Protein AF-A0A8E6L4Z7-F1 (afdb_monomer_lite)

Sequence (148 aa):
MEIIAKGDAEPAPTKMGSRCRQPFGDKAQSLKRELVASGLLAQDESIACFKFLDCFGCEFQALVAEVDDIWCMLSFRESLTESLQRPAINHHLPVTRINDVMGKIQIMLAEVERDYPDVYAKAIGKLNVQAHPLWDDENSVADLYDIW

Secondary structure (DSSP, 8-state):
-EEEPTTS-PPEEPTTS-EES-TTSHHHHHHHHHHHHTTSS-TT-------HHHHTT-TTEEEESSHHHHHHHHHHHHHHHHHHH-HHHHTTS-HHHHHHHHHHHHHHHHHHHHH-HHHHHHHHHHHTT---TTS-STTTTTTTTTT-

Foldseek 3Di:
DEEDEPDDDFAPADLLLWGFNCQQDPQQVVVQVVCVVVVNDPPPDGGGRPLPLVLLVDPRIYQYLALLSLLSLVLVLVLLVVQCVDPVNVVQDPVVSSVVSNVSSVVVLVVSCVPPVVSSVSSVVVVVVAHRPCNRDNCSVVVSRVVD

Radius of gyration: 16.06 Å; chains: 1; bounding box: 41×43×40 Å

pLDDT: mean 79.14, std 12.62, range [37.69, 97.12]

Structure (mmCIF, N/CA/C/O backbone):
data_AF-A0A8E6L4Z7-F1
#
_entry.id   AF-A0A8E6L4Z7-F1
#
loop_
_atom_site.group_PDB
_atom_site.id
_atom_site.type_symbol
_atom_site.label_atom_id
_atom_site.label_alt_id
_atom_site.label_comp_id
_atom_site.label_asym_id
_atom_site.label_entity_id
_atom_site.label_seq_id
_atom_site.pdbx_PDB_ins_code
_atom_site.Cartn_x
_atom_site.Cartn_y
_atom_site.Cartn_z
_atom_site.occupancy
_atom_site.B_iso_or_equiv
_atom_site.auth_seq_id
_atom_site.auth_comp_id
_atom_site.auth_asym_id
_atom_site.auth_atom_id
_atom_site.pdbx_PDB_model_num
ATOM 1 N N . MET A 1 1 ? 6.988 -7.103 8.050 1.00 63.66 1 MET A N 1
ATOM 2 C CA . MET A 1 1 ? 6.380 -7.525 6.775 1.00 63.66 1 MET A CA 1
ATOM 3 C C . MET A 1 1 ? 7.341 -8.483 6.111 1.00 63.66 1 MET A C 1
ATOM 5 O O . MET A 1 1 ? 8.536 -8.244 6.205 1.00 63.66 1 MET A O 1
ATOM 9 N N . GLU A 1 2 ? 6.836 -9.555 5.520 1.00 71.50 2 GLU A N 1
ATOM 10 C CA . GLU A 1 2 ? 7.642 -10.623 4.920 1.00 71.50 2 GLU A CA 1
ATOM 11 C C . GLU A 1 2 ? 7.349 -10.713 3.418 1.00 71.50 2 GLU A C 1
ATOM 13 O O . GLU A 1 2 ? 6.205 -10.484 3.006 1.00 71.50 2 GLU A O 1
ATOM 18 N N . ILE A 1 3 ? 8.370 -11.018 2.612 1.00 69.81 3 ILE A N 1
ATOM 19 C CA . ILE A 1 3 ? 8.215 -11.278 1.178 1.00 69.81 3 ILE A CA 1
ATOM 20 C C . ILE A 1 3 ? 7.987 -12.776 0.997 1.00 69.81 3 ILE A C 1
ATOM 22 O O . ILE A 1 3 ? 8.842 -13.576 1.368 1.00 69.81 3 ILE A O 1
ATOM 26 N N . ILE A 1 4 ? 6.834 -13.153 0.445 1.00 75.31 4 ILE A N 1
ATOM 27 C CA . ILE A 1 4 ? 6.459 -14.563 0.267 1.00 75.31 4 ILE A CA 1
ATOM 28 C C . ILE A 1 4 ? 6.755 -14.991 -1.173 1.00 75.31 4 ILE A C 1
ATOM 30 O O . ILE A 1 4 ? 6.349 -14.321 -2.129 1.00 75.31 4 ILE A O 1
ATOM 34 N N . ALA A 1 5 ? 7.465 -16.113 -1.315 1.00 69.25 5 ALA A N 1
ATOM 35 C CA . ALA A 1 5 ? 7.757 -16.739 -2.598 1.00 69.25 5 ALA A CA 1
ATOM 36 C C . ALA A 1 5 ? 6.549 -17.540 -3.116 1.00 69.25 5 ALA A C 1
ATOM 38 O O . ALA A 1 5 ? 5.684 -17.986 -2.363 1.00 69.25 5 ALA A O 1
ATOM 39 N N . LYS A 1 6 ? 6.491 -17.756 -4.431 1.00 52.34 6 LYS A N 1
ATOM 40 C CA . LYS A 1 6 ? 5.391 -18.482 -5.075 1.00 52.34 6 LYS A CA 1
ATOM 41 C C . LYS A 1 6 ? 5.368 -19.958 -4.637 1.00 52.34 6 LYS A C 1
ATOM 43 O O . LYS A 1 6 ? 6.264 -20.708 -5.015 1.00 52.34 6 LYS A O 1
ATOM 48 N N . GLY A 1 7 ? 4.339 -20.378 -3.888 1.00 52.03 7 GLY A N 1
ATOM 49 C CA . GLY A 1 7 ? 4.125 -21.784 -3.494 1.00 52.03 7 GLY A CA 1
ATOM 50 C C . GLY A 1 7 ? 3.636 -22.028 -2.059 1.00 52.03 7 GLY A C 1
ATOM 51 O O . GLY A 1 7 ? 3.177 -23.134 -1.774 1.00 52.03 7 GLY A O 1
ATOM 52 N N . ASP A 1 8 ? 3.690 -21.024 -1.180 1.00 58.12 8 ASP A N 1
ATOM 53 C CA . ASP A 1 8 ? 3.151 -21.108 0.185 1.00 58.12 8 ASP A CA 1
ATOM 54 C C . ASP A 1 8 ? 1.626 -20.884 0.228 1.00 58.12 8 ASP A C 1
ATOM 56 O O . ASP A 1 8 ? 1.027 -20.407 -0.738 1.00 58.12 8 ASP A O 1
ATOM 60 N N . ALA A 1 9 ? 0.976 -21.220 1.353 1.00 60.84 9 ALA A N 1
ATOM 61 C CA . ALA A 1 9 ? -0.447 -20.932 1.554 1.00 60.84 9 ALA A CA 1
ATOM 62 C C . ALA A 1 9 ? -0.706 -19.422 1.403 1.00 60.84 9 ALA A C 1
ATOM 64 O O . ALA A 1 9 ? -0.229 -18.615 2.204 1.00 60.84 9 ALA A O 1
ATOM 65 N N . GLU A 1 10 ? -1.439 -19.049 0.354 1.00 65.69 10 GLU A N 1
ATOM 66 C CA . GLU A 1 10 ? -1.530 -17.661 -0.085 1.00 65.69 10 GLU A CA 1
ATOM 67 C C . GLU A 1 10 ? -2.334 -16.816 0.922 1.00 65.69 10 GLU A C 1
ATOM 69 O O . GLU A 1 10 ? -3.491 -17.140 1.217 1.00 65.69 10 GLU A O 1
ATOM 74 N N . PRO A 1 11 ? -1.755 -15.738 1.489 1.00 73.75 11 PRO A N 1
ATOM 75 C CA . PRO A 1 11 ? -2.476 -14.902 2.432 1.00 73.75 11 PRO A CA 1
ATOM 76 C C . PRO A 1 11 ? -3.605 -14.129 1.742 1.00 73.75 11 PRO A C 1
ATOM 78 O O . PRO A 1 11 ? -3.538 -13.796 0.554 1.00 73.75 11 PRO A O 1
ATOM 81 N N . ALA A 1 12 ? -4.648 -13.809 2.510 1.00 77.56 12 ALA A N 1
ATOM 82 C CA . ALA A 1 12 ? -5.850 -13.183 1.974 1.00 77.56 12 ALA A CA 1
ATOM 83 C C . ALA A 1 12 ? -5.530 -11.805 1.360 1.00 77.56 12 ALA A C 1
ATOM 85 O O . ALA A 1 12 ? -4.810 -11.019 1.992 1.00 77.56 12 ALA A O 1
ATOM 86 N N . PRO A 1 13 ? -6.063 -11.483 0.165 1.00 72.62 13 PRO A N 1
ATOM 87 C CA . PRO A 1 13 ? -5.876 -10.174 -0.439 1.00 72.62 13 PRO A CA 1
ATOM 88 C C . PRO A 1 13 ? -6.551 -9.098 0.408 1.00 72.62 13 PRO A C 1
ATOM 90 O O . PRO A 1 13 ? -7.661 -9.268 0.915 1.00 72.62 13 PRO A O 1
ATOM 93 N N . THR A 1 14 ? -5.866 -7.974 0.564 1.00 71.69 14 THR A N 1
ATOM 94 C CA . THR A 1 14 ? -6.430 -6.770 1.170 1.00 71.69 14 THR A CA 1
ATOM 95 C C . THR A 1 14 ? -6.941 -5.842 0.074 1.00 71.69 14 THR A C 1
ATOM 97 O O . THR A 1 14 ? -6.509 -5.925 -1.076 1.00 71.69 14 THR A O 1
ATOM 100 N N . LYS A 1 15 ? -7.807 -4.887 0.433 1.00 65.56 15 LYS A N 1
ATOM 101 C CA . LYS A 1 15 ? -8.246 -3.830 -0.496 1.00 65.56 15 LYS A CA 1
ATOM 102 C C . LYS A 1 15 ? -7.090 -2.973 -1.034 1.00 65.56 15 LYS A C 1
ATOM 104 O O . LYS A 1 15 ? -7.289 -2.221 -1.974 1.00 65.56 15 LYS A O 1
ATOM 109 N N . MET A 1 16 ? -5.897 -3.105 -0.453 1.00 64.00 16 MET A N 1
ATOM 110 C CA . MET A 1 16 ? -4.705 -2.323 -0.775 1.00 64.00 16 MET A CA 1
ATOM 111 C C . MET A 1 16 ? -3.741 -3.048 -1.716 1.00 64.00 16 MET A C 1
ATOM 113 O O . MET A 1 16 ? -2.636 -2.566 -1.946 1.00 64.00 16 MET A O 1
ATOM 117 N N . GLY A 1 17 ? -4.116 -4.242 -2.187 1.00 67.69 17 GLY A N 1
ATOM 118 C CA . GLY A 1 17 ? -3.272 -5.084 -3.035 1.00 67.69 17 GLY A CA 1
ATOM 119 C C . GLY A 1 17 ? -2.042 -5.667 -2.333 1.00 67.69 17 GLY A C 1
ATOM 120 O O . GLY A 1 17 ? -1.184 -6.236 -2.989 1.00 67.69 17 GLY A O 1
ATOM 121 N N . SER A 1 18 ? -1.950 -5.553 -1.003 1.00 75.81 18 SER A N 1
ATOM 122 C CA . SER A 1 18 ? -1.055 -6.378 -0.181 1.00 75.81 18 SER A CA 1
ATOM 123 C C . SER A 1 18 ? -1.813 -7.572 0.395 1.00 75.81 18 SER A C 1
ATOM 125 O O . SER A 1 18 ? -3.047 -7.620 0.329 1.00 75.81 18 SER A O 1
ATOM 127 N N . ARG A 1 19 ? -1.109 -8.538 0.991 1.00 80.69 19 ARG A N 1
ATOM 128 C CA . ARG A 1 19 ? -1.72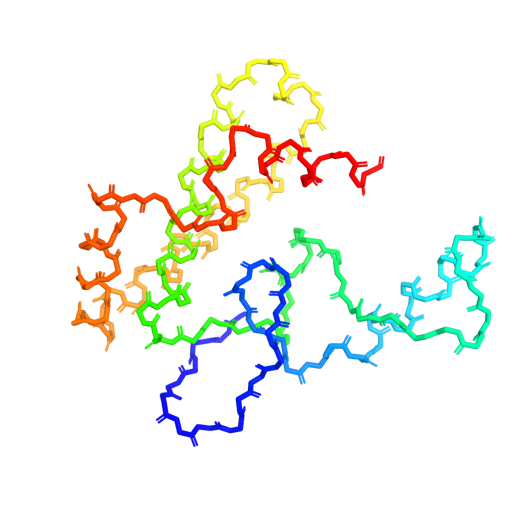6 -9.743 1.559 1.00 80.69 19 ARG A CA 1
ATOM 129 C C . ARG A 1 19 ? -1.645 -9.755 3.085 1.00 80.69 19 ARG A C 1
ATOM 131 O O . ARG A 1 19 ? -0.699 -9.233 3.676 1.00 80.69 19 ARG A O 1
ATOM 138 N N . CYS A 1 20 ? -2.632 -10.364 3.741 1.00 81.62 20 CYS A N 1
ATOM 139 C CA . CYS A 1 20 ? -2.674 -10.523 5.194 1.00 81.62 20 CYS A CA 1
ATOM 140 C C . CYS A 1 20 ? -2.793 -11.999 5.587 1.00 81.62 20 CYS A C 1
ATOM 142 O O . CYS A 1 20 ? -3.706 -12.701 5.151 1.00 81.62 20 CYS A O 1
ATOM 144 N N . ARG A 1 21 ? -1.887 -12.461 6.455 1.00 83.06 21 ARG A N 1
ATOM 145 C CA . ARG A 1 21 ? -1.878 -13.836 6.987 1.00 83.06 21 ARG A CA 1
ATOM 146 C C . ARG A 1 21 ? -2.929 -14.080 8.064 1.00 83.06 21 ARG A C 1
ATOM 148 O O . ARG A 1 21 ? -3.335 -15.215 8.275 1.00 83.06 21 ARG A O 1
ATOM 155 N N . GLN A 1 22 ? -3.385 -13.022 8.731 1.00 83.00 22 GLN A N 1
ATOM 156 C CA . GLN A 1 22 ? -4.353 -13.127 9.821 1.00 83.00 22 GLN A CA 1
ATOM 157 C C . GLN A 1 22 ? -5.422 -12.022 9.735 1.00 83.00 22 GLN A C 1
ATOM 159 O O . GLN A 1 22 ? -5.534 -11.184 10.635 1.00 83.00 22 GLN A O 1
ATOM 164 N N . PRO A 1 23 ? -6.231 -11.993 8.655 1.00 81.25 23 PRO A N 1
ATOM 165 C CA . PRO A 1 23 ? -7.185 -10.912 8.398 1.00 81.25 23 PRO A CA 1
ATOM 166 C C . PRO A 1 23 ? -8.277 -10.798 9.470 1.00 81.25 23 PRO A C 1
ATOM 168 O O . PRO A 1 23 ? -8.785 -9.703 9.681 1.00 81.25 23 PRO A O 1
ATOM 171 N N . PHE A 1 24 ? -8.590 -11.883 10.185 1.00 84.31 24 PHE A N 1
ATOM 172 C CA . PHE A 1 24 ? -9.622 -11.941 11.234 1.00 84.31 24 PHE A CA 1
ATOM 173 C C . PHE A 1 24 ? -9.053 -12.194 12.646 1.00 84.31 24 PHE A C 1
ATOM 175 O O . PHE A 1 24 ? -9.750 -12.702 13.523 1.00 84.31 24 PHE A O 1
ATOM 182 N N . GLY A 1 25 ? -7.772 -11.869 12.859 1.00 83.00 25 GLY A N 1
ATOM 183 C CA . GLY A 1 25 ? -7.072 -12.054 14.136 1.00 83.00 25 GLY A CA 1
ATOM 184 C C . GLY A 1 25 ? -7.414 -11.029 15.216 1.00 83.00 25 GLY A C 1
ATOM 185 O O . GLY A 1 25 ? -8.358 -10.253 15.094 1.00 83.00 25 GLY A O 1
ATOM 186 N N . ASP A 1 26 ? -6.586 -10.967 16.257 1.00 84.44 26 ASP A N 1
ATOM 187 C CA . ASP A 1 26 ? -6.826 -10.118 17.434 1.00 84.44 26 ASP A CA 1
ATOM 188 C C . ASP A 1 26 ? -6.982 -8.631 17.091 1.00 84.44 26 ASP A C 1
ATOM 190 O O . ASP A 1 26 ? -7.838 -7.948 17.655 1.00 84.44 26 ASP A O 1
ATOM 194 N N . LYS A 1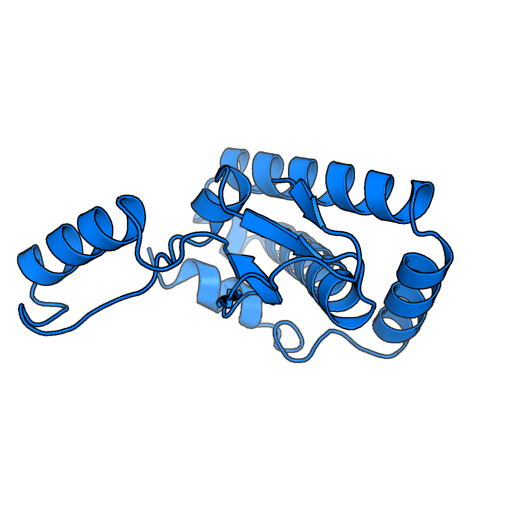 27 ? -6.227 -8.129 16.103 1.00 81.12 27 LYS A N 1
ATOM 195 C CA . LYS A 1 27 ? -6.380 -6.752 15.600 1.00 81.12 27 LYS A CA 1
ATOM 196 C C . LYS A 1 27 ? -7.760 -6.508 14.986 1.00 81.12 27 LYS A C 1
ATOM 198 O O . LYS A 1 27 ? -8.356 -5.460 15.222 1.00 81.12 27 LYS A O 1
ATOM 203 N N . ALA A 1 28 ? -8.283 -7.479 14.240 1.00 85.00 28 ALA A N 1
ATOM 204 C CA . ALA A 1 28 ? -9.620 -7.406 13.661 1.00 85.00 28 ALA A CA 1
ATOM 205 C C . ALA A 1 28 ? -10.702 -7.460 14.751 1.00 85.00 28 ALA A C 1
ATOM 207 O O . ALA A 1 28 ? -11.677 -6.719 14.688 1.00 85.00 28 ALA A O 1
ATOM 208 N N . GLN A 1 29 ? -10.494 -8.264 15.799 1.00 86.88 29 GLN A N 1
ATOM 209 C CA . GLN A 1 29 ? -11.390 -8.316 16.958 1.00 86.88 29 GLN A CA 1
ATOM 210 C C . GLN A 1 29 ? -11.378 -7.014 17.769 1.00 86.88 29 GLN A C 1
ATOM 212 O O . GLN A 1 29 ? -12.433 -6.554 18.200 1.00 86.88 29 GLN A O 1
ATOM 217 N N . SER A 1 30 ? -10.210 -6.391 17.960 1.00 85.75 30 SER A N 1
ATOM 218 C CA . SER A 1 30 ? -10.105 -5.081 18.617 1.00 85.75 30 SER A CA 1
ATOM 219 C C . SER A 1 30 ? -10.857 -4.011 17.828 1.00 85.75 30 SER A C 1
ATOM 221 O O . SER A 1 30 ? -11.670 -3.284 18.392 1.00 85.75 30 SER A O 1
ATOM 223 N N . LEU A 1 31 ? -10.657 -3.977 16.509 1.00 83.44 31 LEU A N 1
ATOM 224 C CA . LEU A 1 31 ? -11.356 -3.059 15.614 1.00 83.44 31 LEU A CA 1
ATOM 225 C C . LEU A 1 31 ? -12.869 -3.298 15.605 1.00 83.44 31 LEU A C 1
ATOM 227 O O . LEU A 1 31 ? -13.641 -2.349 15.696 1.00 83.44 31 LEU A O 1
ATOM 231 N N . LYS A 1 32 ? -13.303 -4.564 15.579 1.00 86.75 32 LYS A N 1
ATOM 232 C CA . LYS A 1 32 ? -14.716 -4.926 15.723 1.00 86.75 32 LYS A CA 1
ATOM 233 C C . LYS A 1 32 ? -15.302 -4.336 17.006 1.00 86.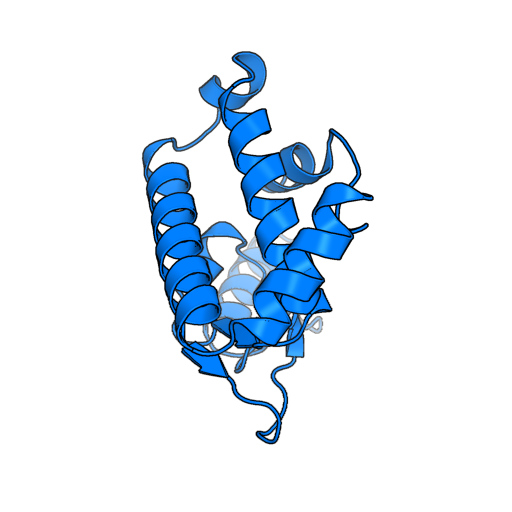75 32 LYS A C 1
ATOM 235 O O . LYS A 1 32 ? -16.368 -3.736 16.957 1.00 86.75 32 LYS A O 1
ATOM 240 N N . ARG A 1 33 ? -14.617 -4.479 18.146 1.00 88.31 33 ARG A N 1
ATOM 241 C CA . ARG A 1 33 ? -15.087 -3.926 19.430 1.00 88.31 33 ARG A CA 1
ATOM 242 C C . ARG A 1 33 ? -15.212 -2.404 19.387 1.00 88.31 33 ARG A C 1
ATOM 244 O O . ARG A 1 33 ? -16.207 -1.889 19.883 1.00 88.31 33 ARG A O 1
ATOM 251 N N . GLU A 1 34 ? -14.245 -1.710 18.787 1.00 86.62 34 GLU A N 1
ATOM 252 C CA . GLU A 1 34 ? -14.287 -0.251 18.602 1.00 86.62 34 GLU A CA 1
ATOM 253 C C . GLU A 1 34 ? -15.507 0.176 17.767 1.00 86.62 34 GLU A C 1
ATOM 255 O O . GLU A 1 34 ? -16.258 1.053 18.187 1.00 86.62 34 GLU A O 1
ATOM 260 N N . LEU A 1 35 ? -15.750 -0.484 16.629 1.00 86.19 35 LEU A N 1
ATOM 261 C CA . LEU A 1 35 ? -16.852 -0.147 15.719 1.00 86.19 35 LEU A CA 1
ATOM 262 C C . LEU A 1 35 ? -18.232 -0.515 16.274 1.00 86.19 35 LEU A C 1
ATOM 264 O O . LEU A 1 35 ? -19.196 0.222 16.084 1.00 86.19 35 LEU A O 1
ATOM 268 N N . VAL A 1 36 ? -18.332 -1.632 16.996 1.00 90.25 36 VAL A N 1
ATOM 269 C CA . VAL A 1 36 ? -19.562 -2.002 17.710 1.00 90.25 36 VAL A CA 1
ATOM 270 C C . VAL A 1 36 ? -19.863 -0.978 18.804 1.00 90.25 36 VAL A C 1
ATOM 272 O O . VAL A 1 36 ? -21.008 -0.559 18.956 1.00 90.25 36 VAL A O 1
ATOM 275 N N . ALA A 1 37 ? -18.845 -0.533 19.547 1.00 90.00 37 ALA A N 1
ATOM 276 C CA . ALA A 1 37 ? -19.016 0.471 20.595 1.00 90.00 37 ALA A CA 1
ATOM 277 C C . ALA A 1 37 ? -19.422 1.849 20.043 1.00 90.00 37 ALA A C 1
ATOM 279 O O . ALA A 1 37 ? -20.155 2.572 20.716 1.00 90.00 37 ALA A O 1
ATOM 280 N N . SER A 1 38 ? -18.986 2.206 18.831 1.00 88.88 38 SER A N 1
ATOM 281 C CA . SER A 1 38 ? -19.393 3.442 18.151 1.00 88.88 38 SER A CA 1
ATOM 282 C C . SER A 1 38 ? -20.709 3.326 17.370 1.00 88.88 38 SER A C 1
ATOM 284 O O . SER A 1 38 ? -21.173 4.320 16.816 1.00 88.88 38 SER A O 1
ATOM 286 N N . GLY A 1 39 ? -21.330 2.140 17.330 1.00 87.50 39 GLY A N 1
ATOM 287 C CA . GLY A 1 39 ? -22.576 1.891 16.598 1.00 87.50 39 GLY A CA 1
ATOM 288 C C . GLY A 1 39 ? -22.414 1.810 15.076 1.00 87.50 39 GLY A C 1
ATOM 289 O O . GLY A 1 39 ? -23.410 1.851 14.360 1.00 87.50 39 GLY A O 1
ATOM 290 N N . LEU A 1 40 ? -21.178 1.695 14.581 1.00 84.31 40 LEU A N 1
ATOM 291 C CA . LEU A 1 40 ? -20.846 1.597 13.154 1.00 84.31 40 LEU A CA 1
ATOM 292 C C . LEU A 1 40 ? -20.856 0.155 12.624 1.00 84.31 40 LEU A C 1
ATOM 294 O O . LEU A 1 40 ? -20.714 -0.051 11.422 1.00 84.31 40 LEU A O 1
ATOM 298 N N . LEU A 1 41 ? -20.981 -0.836 13.509 1.00 87.25 41 LEU A N 1
ATOM 299 C CA . LEU A 1 41 ? -21.003 -2.256 13.165 1.00 87.25 41 LEU A CA 1
ATOM 300 C C . LEU A 1 41 ? -21.932 -3.012 14.121 1.00 87.25 41 LEU A C 1
ATOM 302 O O . LEU A 1 41 ? -21.918 -2.761 15.329 1.00 87.25 41 LEU A O 1
ATOM 306 N N . ALA A 1 42 ? -22.723 -3.952 13.611 1.00 86.19 42 ALA A N 1
ATOM 307 C CA . ALA A 1 42 ? -23.550 -4.809 14.449 1.00 86.19 42 ALA A CA 1
ATOM 308 C C . ALA A 1 42 ? -22.710 -5.883 15.170 1.00 86.19 42 ALA A C 1
ATOM 310 O O . ALA A 1 42 ? -21.617 -6.268 14.748 1.00 86.19 42 ALA A O 1
ATOM 311 N N . GLN A 1 43 ? -23.223 -6.385 16.297 1.00 85.00 43 GLN A N 1
ATOM 312 C CA . GLN A 1 43 ? -22.545 -7.398 17.124 1.00 85.00 43 GLN A CA 1
ATOM 313 C C . GLN A 1 43 ? -22.256 -8.702 16.361 1.00 85.00 43 GLN A C 1
ATOM 315 O O . GLN A 1 43 ? -21.230 -9.349 16.589 1.00 85.00 43 GLN A O 1
ATOM 320 N N . ASP A 1 44 ? -23.147 -9.094 15.458 1.00 87.81 44 ASP A N 1
ATOM 321 C CA . ASP A 1 44 ? -23.079 -10.316 14.661 1.00 87.81 44 ASP A CA 1
ATOM 322 C C . ASP A 1 44 ? -22.213 -10.178 13.400 1.00 87.81 44 ASP A C 1
ATOM 324 O O . ASP A 1 44 ? -21.783 -11.187 12.841 1.00 87.81 44 ASP A O 1
ATOM 328 N N . GLU A 1 45 ? -21.846 -8.958 13.002 1.00 83.56 45 GLU A N 1
ATOM 329 C CA . GLU A 1 45 ? -21.003 -8.726 11.831 1.00 83.56 45 GLU A CA 1
ATOM 330 C C . GLU A 1 45 ? -19.519 -9.019 12.109 1.00 83.56 45 GLU A C 1
ATOM 332 O O . GLU A 1 45 ? -18.980 -8.764 13.191 1.00 83.56 45 GLU A O 1
ATOM 337 N N . SER A 1 46 ? -18.822 -9.575 11.117 1.00 78.12 46 SER A N 1
ATOM 338 C CA . SER A 1 46 ? -17.371 -9.787 11.151 1.00 78.12 46 SER A CA 1
ATOM 339 C C . SER A 1 46 ? -16.666 -8.802 10.231 1.00 78.12 46 SER A C 1
ATOM 341 O O . SER A 1 46 ? -17.090 -8.618 9.093 1.00 78.12 46 SER A O 1
ATOM 343 N N . ILE A 1 47 ? -15.544 -8.244 10.683 1.00 80.00 47 ILE A N 1
ATOM 344 C CA . ILE A 1 47 ? -14.731 -7.322 9.891 1.00 80.00 47 ILE A CA 1
ATOM 345 C C . ILE A 1 47 ? -13.279 -7.791 9.851 1.00 80.00 47 ILE A C 1
ATOM 347 O O . ILE A 1 47 ? -12.765 -8.309 10.842 1.00 80.00 47 ILE A O 1
ATOM 351 N N . ALA A 1 48 ? -12.629 -7.640 8.698 1.00 76.88 48 ALA A N 1
ATOM 352 C CA . ALA A 1 48 ? -11.196 -7.879 8.569 1.00 76.88 48 ALA A CA 1
ATOM 353 C C . ALA A 1 48 ? -10.403 -6.689 9.133 1.00 76.88 48 ALA A C 1
ATOM 355 O O . ALA A 1 48 ? -10.897 -5.567 9.165 1.00 76.88 48 ALA A O 1
ATOM 356 N N . CYS A 1 49 ? -9.157 -6.897 9.553 1.00 73.00 49 CYS A N 1
ATOM 357 C CA . CYS A 1 49 ? -8.270 -5.798 9.930 1.00 73.00 49 CYS A CA 1
ATOM 358 C C . CYS A 1 49 ? -8.001 -4.891 8.714 1.00 73.00 49 CYS A C 1
ATOM 360 O O . CYS A 1 49 ? -7.442 -5.359 7.724 1.00 73.00 49 CYS A O 1
ATOM 362 N N . PHE A 1 50 ? -8.362 -3.604 8.795 1.00 67.31 50 PHE A N 1
ATOM 363 C CA . PHE A 1 50 ? -8.214 -2.654 7.679 1.00 67.31 50 PHE A CA 1
ATOM 364 C C . PHE A 1 50 ? -7.539 -1.320 8.049 1.00 67.31 50 PHE A C 1
ATOM 366 O O . PHE A 1 50 ? -7.525 -0.415 7.221 1.00 67.31 50 PHE A O 1
ATOM 373 N N . LYS A 1 51 ? -6.955 -1.169 9.253 1.00 68.12 51 LYS A N 1
ATOM 374 C CA . LYS A 1 51 ? -6.232 0.067 9.621 1.00 68.12 51 LYS A CA 1
ATOM 375 C C . LYS A 1 51 ? -4.992 0.238 8.736 1.00 68.12 51 LYS A C 1
ATOM 377 O O . LYS A 1 51 ? -3.958 -0.392 8.949 1.00 68.12 51 LYS A O 1
ATOM 382 N N . PHE A 1 52 ? -5.146 1.085 7.723 1.00 64.88 52 PHE A N 1
ATOM 383 C CA . PHE A 1 52 ? -4.315 1.147 6.528 1.00 64.88 52 PHE A CA 1
ATOM 384 C C . PHE A 1 52 ? -2.817 1.336 6.794 1.00 64.88 52 PHE A C 1
ATOM 386 O O . PHE A 1 52 ? -2.001 0.505 6.399 1.00 64.88 52 PHE A O 1
ATOM 393 N N . LEU A 1 53 ? -2.445 2.403 7.505 1.00 67.19 53 LEU A N 1
ATOM 394 C CA . LEU A 1 53 ? -1.038 2.698 7.801 1.00 67.19 53 LEU A CA 1
ATOM 395 C C . LEU A 1 53 ? -0.450 1.714 8.823 1.00 67.19 53 LEU A C 1
ATOM 397 O O . LEU A 1 53 ? 0.736 1.383 8.763 1.00 67.19 53 LEU A O 1
ATOM 401 N N . ASP A 1 54 ? -1.286 1.196 9.724 1.00 72.19 54 ASP A N 1
ATOM 402 C CA . ASP A 1 54 ? -0.866 0.251 10.760 1.00 72.19 54 ASP A CA 1
ATOM 403 C C . ASP A 1 54 ? -0.502 -1.118 10.170 1.00 72.19 54 ASP A C 1
ATOM 405 O O . ASP A 1 54 ? 0.302 -1.855 10.757 1.00 72.19 54 ASP A O 1
ATOM 409 N N . CYS A 1 55 ? -1.038 -1.453 8.989 1.00 75.19 55 CYS A N 1
ATOM 410 C CA . CYS A 1 55 ? -0.653 -2.656 8.263 1.00 75.19 55 CYS A CA 1
ATOM 411 C C . CYS A 1 55 ? 0.851 -2.659 7.973 1.00 75.19 55 CYS A C 1
ATOM 413 O O . CYS A 1 55 ? 1.495 -3.675 8.230 1.00 75.19 55 CYS A O 1
ATOM 415 N N . PHE A 1 56 ? 1.456 -1.532 7.575 1.00 71.81 56 PHE A N 1
ATOM 416 C CA . PHE A 1 56 ? 2.885 -1.487 7.233 1.00 71.81 56 PHE A CA 1
ATOM 417 C C . PHE A 1 56 ? 3.802 -1.741 8.443 1.00 71.81 56 PHE A C 1
ATOM 419 O O . PHE A 1 56 ? 4.992 -2.012 8.296 1.00 71.81 56 PHE A O 1
ATOM 426 N N . GLY A 1 57 ? 3.288 -1.665 9.675 1.00 70.50 57 GLY A N 1
ATOM 427 C CA . GLY A 1 57 ? 3.970 -2.115 10.897 1.00 70.50 57 GLY A CA 1
ATOM 428 C C . GLY A 1 57 ? 3.571 -3.513 11.373 1.00 70.50 57 GLY A C 1
ATOM 429 O O . GLY A 1 57 ? 4.084 -3.978 12.385 1.00 70.50 57 GLY A O 1
ATOM 430 N N . CYS A 1 58 ? 2.652 -4.180 10.685 1.00 77.38 58 CYS A N 1
ATOM 431 C CA . CYS A 1 58 ? 2.082 -5.453 11.089 1.00 77.38 58 CYS A CA 1
ATOM 432 C C . CYS A 1 58 ? 2.977 -6.633 10.681 1.00 77.38 58 CYS A C 1
ATOM 434 O O . CYS A 1 58 ? 3.441 -6.728 9.544 1.00 77.38 58 CYS A O 1
ATOM 436 N N . GLU A 1 59 ? 3.165 -7.577 11.602 1.00 78.25 59 GLU A N 1
ATOM 437 C CA . GLU A 1 59 ? 3.859 -8.845 11.342 1.00 78.25 59 GLU A CA 1
ATOM 438 C C . GLU A 1 59 ? 3.090 -9.746 10.360 1.00 78.25 59 GLU A C 1
ATOM 440 O O . GLU A 1 59 ? 3.689 -10.490 9.586 1.00 78.25 59 GLU A O 1
ATOM 445 N N . PHE A 1 60 ? 1.760 -9.624 10.330 1.00 79.81 60 PHE A N 1
ATOM 446 C CA . PHE A 1 60 ? 0.893 -10.433 9.474 1.00 79.81 60 PHE A CA 1
ATOM 447 C C . PHE A 1 60 ? 0.748 -9.889 8.051 1.00 79.81 60 PHE A C 1
ATOM 449 O O . PHE A 1 60 ? 0.210 -10.608 7.207 1.00 79.81 60 PHE A O 1
ATOM 456 N N . GLN A 1 61 ? 1.206 -8.660 7.772 1.00 79.19 61 GLN A N 1
ATOM 457 C CA . GLN A 1 61 ? 1.242 -8.160 6.398 1.00 79.19 61 GLN A CA 1
ATOM 458 C C . GLN A 1 61 ? 2.356 -8.875 5.627 1.00 79.19 61 GLN A C 1
ATOM 460 O O . GLN A 1 61 ? 3.465 -9.072 6.139 1.00 79.19 61 GLN A O 1
ATOM 465 N N . ALA A 1 62 ? 2.051 -9.224 4.385 1.00 77.75 62 ALA A N 1
ATOM 466 C CA . ALA A 1 62 ? 2.976 -9.799 3.432 1.00 77.75 62 ALA A CA 1
ATOM 467 C C . ALA A 1 62 ? 2.868 -9.087 2.080 1.00 77.75 62 ALA A C 1
ATOM 469 O O . ALA A 1 62 ? 1.784 -8.655 1.670 1.00 77.75 62 ALA A O 1
ATOM 470 N N . LEU A 1 63 ? 4.005 -8.995 1.395 1.00 81.00 63 LEU A N 1
ATOM 471 C CA . LEU A 1 63 ? 4.081 -8.620 -0.011 1.00 81.00 63 LEU A CA 1
ATOM 472 C C . LEU A 1 63 ? 4.459 -9.874 -0.794 1.00 81.00 63 LEU A C 1
ATOM 474 O O . LEU A 1 63 ? 5.470 -10.510 -0.503 1.00 81.00 63 LEU A O 1
ATOM 478 N N . VAL A 1 64 ? 3.629 -10.267 -1.751 1.00 82.88 64 VAL A N 1
ATOM 479 C CA . VAL A 1 64 ? 3.931 -11.422 -2.597 1.00 82.88 64 VAL A CA 1
ATOM 480 C C . VAL A 1 64 ? 4.812 -10.941 -3.743 1.00 82.88 64 VAL A C 1
ATOM 482 O O . VAL A 1 64 ? 4.540 -9.899 -4.337 1.00 82.88 64 VAL A O 1
ATOM 485 N N . ALA A 1 65 ? 5.873 -11.685 -4.055 1.00 85.06 65 ALA A N 1
ATOM 486 C CA . ALA A 1 65 ? 6.747 -11.393 -5.191 1.00 85.06 65 ALA A CA 1
ATOM 487 C C . ALA A 1 65 ? 6.080 -11.783 -6.528 1.00 85.06 65 ALA A C 1
ATOM 489 O O . ALA A 1 65 ? 6.607 -12.574 -7.310 1.00 85.06 65 ALA A O 1
ATOM 490 N N . GLU A 1 66 ? 4.897 -11.229 -6.789 1.00 90.00 66 GLU A N 1
ATOM 491 C CA . GLU A 1 66 ? 4.134 -11.383 -8.023 1.00 90.00 66 GLU A CA 1
ATOM 492 C C . GLU A 1 66 ? 3.957 -10.040 -8.725 1.00 90.00 66 GLU A C 1
ATOM 494 O O . GLU A 1 66 ? 3.878 -8.988 -8.099 1.00 90.00 66 GLU A O 1
ATOM 499 N N . VAL A 1 67 ? 3.912 -10.072 -10.060 1.00 91.56 67 VAL A N 1
ATOM 500 C CA . VAL A 1 67 ? 3.968 -8.852 -10.881 1.00 91.56 67 VAL A CA 1
ATOM 501 C C . VAL A 1 67 ? 2.853 -7.871 -10.517 1.00 91.56 67 VAL A C 1
ATOM 503 O O . VAL A 1 67 ? 3.115 -6.674 -10.446 1.00 91.56 67 VAL A O 1
ATOM 506 N N . ASP A 1 68 ? 1.640 -8.363 -10.260 1.00 89.38 68 ASP A N 1
ATOM 507 C CA . ASP A 1 68 ? 0.493 -7.514 -9.928 1.00 89.38 68 ASP A CA 1
ATOM 508 C C . ASP A 1 68 ? 0.586 -6.931 -8.511 1.00 89.38 68 ASP A C 1
ATOM 510 O O . ASP A 1 68 ? 0.368 -5.731 -8.350 1.00 89.38 68 ASP A O 1
ATOM 514 N N . ASP A 1 69 ? 0.997 -7.716 -7.508 1.00 87.06 69 ASP A N 1
ATOM 515 C CA . ASP A 1 69 ? 1.207 -7.225 -6.137 1.00 87.06 69 ASP A CA 1
ATOM 516 C C . ASP A 1 69 ? 2.334 -6.166 -6.086 1.00 87.06 69 ASP A C 1
ATOM 518 O O . ASP A 1 69 ? 2.191 -5.120 -5.444 1.00 87.06 69 ASP A O 1
ATOM 522 N N . ILE A 1 70 ? 3.437 -6.377 -6.820 1.00 91.88 70 ILE A N 1
ATOM 523 C CA . ILE A 1 70 ? 4.543 -5.406 -6.903 1.00 91.88 70 ILE A CA 1
ATOM 524 C C . ILE A 1 70 ? 4.132 -4.153 -7.683 1.00 91.88 70 ILE A C 1
ATOM 526 O O . ILE A 1 70 ? 4.444 -3.041 -7.259 1.00 91.88 70 ILE A O 1
ATOM 530 N N . TRP A 1 71 ? 3.397 -4.297 -8.788 1.00 93.69 71 TRP A N 1
ATOM 531 C CA . TRP A 1 71 ? 2.865 -3.163 -9.553 1.00 93.69 71 TRP A CA 1
ATOM 532 C C . TRP A 1 71 ? 1.884 -2.329 -8.722 1.00 93.69 71 TRP A C 1
ATOM 534 O O . TRP A 1 71 ? 1.950 -1.097 -8.744 1.00 93.69 71 TRP A O 1
ATOM 544 N N . CYS A 1 72 ? 1.033 -2.981 -7.926 1.00 90.00 72 CYS A N 1
ATOM 545 C CA . CYS A 1 72 ? 0.150 -2.312 -6.979 1.00 90.00 72 CYS A CA 1
ATOM 546 C C . CYS A 1 72 ? 0.942 -1.521 -5.929 1.00 90.00 72 CYS A C 1
ATOM 548 O O . CYS A 1 72 ? 0.645 -0.351 -5.693 1.00 90.00 72 CYS A O 1
ATOM 550 N N . MET A 1 73 ? 1.986 -2.118 -5.344 1.00 89.31 73 MET A N 1
ATOM 551 C CA . MET A 1 73 ? 2.835 -1.448 -4.352 1.00 89.31 73 MET A CA 1
ATOM 552 C C . MET A 1 73 ? 3.624 -0.267 -4.941 1.00 89.31 73 MET A C 1
ATOM 554 O O . MET A 1 73 ? 3.768 0.772 -4.295 1.00 89.31 73 MET A O 1
ATOM 558 N N . LEU A 1 74 ? 4.120 -0.403 -6.173 1.00 92.12 74 LEU A N 1
ATOM 559 C CA . LEU A 1 74 ? 4.790 0.675 -6.902 1.00 92.12 74 LEU A CA 1
ATOM 560 C C . LEU A 1 74 ? 3.845 1.849 -7.171 1.00 92.12 74 LEU A C 1
ATOM 562 O O . LEU A 1 74 ? 4.202 2.986 -6.873 1.00 92.12 74 LEU A O 1
ATOM 566 N N . SER A 1 75 ? 2.639 1.559 -7.665 1.00 90.88 75 SER A N 1
ATOM 567 C CA . SER A 1 75 ? 1.620 2.579 -7.939 1.00 90.88 75 SER A CA 1
ATOM 568 C C . SER A 1 75 ? 1.233 3.307 -6.652 1.00 90.88 75 SER A C 1
ATOM 570 O O . SER A 1 75 ? 1.235 4.530 -6.606 1.00 90.88 75 SER A O 1
ATOM 572 N N . PHE A 1 76 ? 1.031 2.563 -5.559 1.00 86.94 76 PHE A N 1
ATOM 573 C CA . PHE A 1 76 ? 0.743 3.146 -4.252 1.00 86.94 76 PHE A CA 1
ATOM 574 C C . PHE A 1 76 ? 1.824 4.135 -3.782 1.00 86.94 76 PHE A C 1
ATOM 576 O O . PHE A 1 76 ? 1.517 5.206 -3.254 1.00 86.94 76 PHE A O 1
ATOM 583 N N . ARG A 1 77 ? 3.105 3.798 -3.984 1.00 88.50 77 ARG A N 1
ATOM 584 C CA . ARG A 1 77 ? 4.237 4.671 -3.638 1.00 88.50 77 ARG A CA 1
ATOM 585 C C . ARG A 1 77 ? 4.213 5.987 -4.422 1.00 88.50 77 ARG A C 1
ATOM 587 O O . ARG A 1 77 ? 4.542 7.031 -3.852 1.00 88.50 77 ARG A O 1
ATOM 594 N N . GLU A 1 78 ? 3.877 5.940 -5.709 1.00 87.94 78 GLU A N 1
ATOM 595 C CA . GLU A 1 78 ? 3.757 7.137 -6.550 1.00 87.94 78 GLU A CA 1
ATOM 596 C C . GLU A 1 78 ? 2.599 8.009 -6.071 1.00 87.94 78 GLU A C 1
ATOM 598 O O . GLU A 1 78 ? 2.820 9.172 -5.733 1.00 87.94 78 GLU A O 1
ATOM 603 N N . SER A 1 79 ? 1.419 7.422 -5.868 1.00 83.56 79 SER A N 1
ATOM 604 C CA . SER A 1 79 ? 0.246 8.158 -5.395 1.00 83.56 79 SER A CA 1
ATOM 605 C C . SER A 1 79 ? 0.459 8.790 -4.008 1.00 83.56 79 SER A C 1
ATOM 607 O O . SER A 1 79 ? 0.021 9.918 -3.761 1.00 83.56 79 SER A O 1
ATOM 609 N N . LEU A 1 80 ? 1.169 8.117 -3.088 1.00 80.00 80 LEU A N 1
ATOM 610 C CA . LEU A 1 80 ? 1.567 8.711 -1.802 1.00 80.00 80 LEU A CA 1
ATOM 611 C C . LEU A 1 80 ? 2.509 9.905 -1.982 1.00 80.00 80 LEU A C 1
ATOM 613 O O . LEU A 1 80 ? 2.364 10.922 -1.302 1.00 80.00 80 LEU A O 1
ATOM 617 N N . THR A 1 81 ? 3.483 9.778 -2.883 1.00 82.69 81 THR A N 1
ATOM 618 C CA . THR A 1 81 ? 4.483 10.820 -3.149 1.00 82.69 81 THR A CA 1
ATOM 619 C C . THR A 1 81 ? 3.823 12.061 -3.740 1.00 82.69 81 THR A C 1
ATOM 621 O O . THR A 1 81 ? 4.089 13.173 -3.286 1.00 82.69 81 THR A O 1
ATOM 624 N N . GLU A 1 82 ? 2.921 11.877 -4.700 1.00 80.75 82 GLU A N 1
ATOM 625 C CA . GLU A 1 82 ? 2.12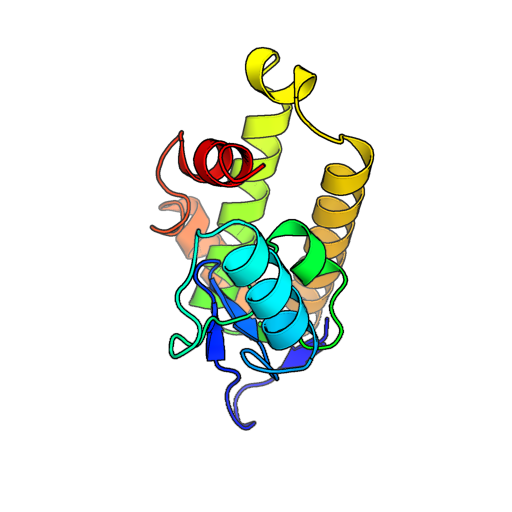9 12.954 -5.296 1.00 80.75 82 GLU A CA 1
ATOM 626 C C . GLU A 1 82 ? 1.232 13.639 -4.263 1.00 80.75 82 GLU A C 1
ATOM 628 O O . GLU A 1 82 ? 1.158 14.867 -4.208 1.00 80.75 82 GLU A O 1
ATOM 633 N N . SER A 1 83 ? 0.599 12.861 -3.383 1.00 76.62 83 SER A N 1
ATOM 634 C CA . SER A 1 83 ? -0.275 13.395 -2.334 1.00 76.62 83 SER A CA 1
ATOM 635 C C . SER A 1 83 ? 0.482 14.256 -1.323 1.00 76.62 83 SER A C 1
ATOM 637 O O . SER A 1 83 ? -0.010 15.311 -0.924 1.00 76.62 83 SER A O 1
ATOM 639 N N . LEU A 1 84 ? 1.711 13.875 -0.960 1.00 74.31 84 LEU A N 1
ATOM 640 C CA . LEU A 1 84 ? 2.580 14.671 -0.083 1.00 74.31 84 LEU A CA 1
ATOM 641 C C . LEU A 1 84 ? 3.000 16.014 -0.698 1.00 74.31 84 LEU A C 1
ATOM 643 O O . LEU A 1 84 ? 3.276 16.966 0.034 1.00 74.31 84 LEU A O 1
ATOM 647 N N . GLN A 1 85 ? 3.041 16.113 -2.028 1.00 75.44 85 GLN A N 1
ATOM 648 C CA . GLN A 1 85 ? 3.358 17.361 -2.726 1.00 75.44 85 GLN A CA 1
ATOM 649 C C . GLN A 1 85 ? 2.178 18.344 -2.748 1.00 75.44 85 GLN A C 1
ATOM 651 O O . GLN A 1 85 ? 2.379 19.521 -3.049 1.00 75.44 85 GLN A O 1
ATOM 656 N N . ARG A 1 86 ? 0.960 17.902 -2.402 1.00 71.88 86 ARG A N 1
ATOM 657 C CA . ARG A 1 86 ? -0.250 18.735 -2.387 1.00 71.88 86 ARG A CA 1
ATOM 658 C C . ARG A 1 86 ? -0.400 19.437 -1.023 1.00 71.88 86 ARG A C 1
ATOM 660 O O . ARG A 1 86 ? -0.698 18.777 -0.024 1.00 71.88 86 ARG A O 1
ATOM 667 N N . PRO A 1 87 ? -0.278 20.781 -0.944 1.00 66.00 87 PRO A N 1
ATOM 668 C CA . PRO A 1 87 ? -0.323 21.508 0.331 1.00 66.00 87 PRO A CA 1
ATOM 669 C C . PRO A 1 87 ? -1.638 21.343 1.104 1.00 66.00 87 PRO A C 1
ATOM 671 O O . PRO A 1 87 ? -1.627 21.292 2.330 1.00 66.00 87 PRO A O 1
ATOM 674 N N . ALA A 1 88 ? -2.760 21.218 0.386 1.00 63.72 88 ALA A N 1
ATOM 675 C CA . ALA A 1 88 ? -4.088 21.021 0.969 1.00 63.72 88 ALA A CA 1
ATOM 676 C C . ALA A 1 88 ? -4.224 19.685 1.719 1.00 63.72 88 ALA A C 1
ATOM 678 O O . ALA A 1 88 ? -4.981 19.597 2.679 1.00 63.72 88 ALA A O 1
ATOM 679 N N . ILE A 1 89 ? -3.465 18.666 1.306 1.00 60.19 89 ILE A N 1
ATOM 680 C CA . ILE A 1 89 ? -3.467 17.349 1.941 1.00 60.19 89 ILE A CA 1
ATOM 681 C C . ILE A 1 89 ? -2.458 17.339 3.098 1.00 60.19 89 ILE A C 1
ATOM 683 O O . ILE A 1 89 ? -2.794 16.936 4.207 1.00 60.19 89 ILE A O 1
ATOM 687 N N . ASN A 1 90 ? -1.252 17.880 2.890 1.00 55.81 90 ASN A N 1
ATOM 688 C CA . ASN A 1 90 ? -0.149 17.850 3.862 1.00 55.81 90 ASN A CA 1
ATOM 689 C C . ASN A 1 90 ? -0.504 18.431 5.253 1.00 55.81 90 ASN A C 1
ATOM 691 O O . ASN A 1 90 ? 0.038 17.995 6.264 1.00 55.81 90 ASN A O 1
ATOM 695 N N . HIS A 1 91 ? -1.455 19.367 5.342 1.00 56.72 91 HIS A N 1
ATOM 696 C CA . HIS A 1 91 ? -1.889 19.952 6.620 1.00 56.72 91 HIS A CA 1
ATOM 697 C C . HIS A 1 91 ? -2.637 18.977 7.550 1.00 56.72 91 HIS A C 1
ATOM 699 O O . HIS A 1 91 ? -2.626 19.176 8.764 1.00 56.72 91 HIS A O 1
ATOM 705 N N . HIS A 1 92 ? -3.267 17.932 7.008 1.00 58.34 92 HIS A N 1
ATOM 706 C CA . HIS A 1 92 ? -4.040 16.945 7.775 1.00 58.34 92 HIS A CA 1
ATOM 707 C C . HIS A 1 92 ? -3.276 15.637 8.009 1.00 58.34 92 HIS A C 1
ATOM 709 O O . HIS A 1 92 ? -3.764 14.735 8.689 1.00 58.34 92 HIS A O 1
ATOM 715 N N . LEU A 1 93 ? -2.063 15.529 7.465 1.00 61.09 93 LEU A N 1
ATOM 716 C CA . LEU A 1 93 ? -1.317 14.285 7.450 1.00 61.09 93 LEU A CA 1
ATOM 717 C C . LEU A 1 93 ? -0.326 14.184 8.613 1.00 61.09 93 LEU A C 1
ATOM 719 O O . LEU A 1 93 ? 0.471 15.097 8.837 1.00 61.09 93 LEU A O 1
ATOM 723 N N . PRO A 1 94 ? -0.271 13.037 9.316 1.00 72.19 94 PRO A N 1
ATOM 724 C CA . PRO A 1 94 ? 0.825 12.746 10.226 1.00 72.19 94 PRO A CA 1
ATOM 725 C C . PRO A 1 94 ? 2.086 12.436 9.403 1.00 72.19 94 PRO A C 1
ATOM 727 O O . PRO A 1 94 ? 2.423 11.273 9.187 1.00 72.19 94 PRO A O 1
ATOM 730 N N . VAL A 1 95 ? 2.785 13.480 8.941 1.00 70.88 95 VAL A N 1
ATOM 731 C CA . VAL A 1 95 ? 3.958 13.410 8.043 1.00 70.88 95 VAL A CA 1
ATOM 732 C C . VAL A 1 95 ? 4.980 12.366 8.498 1.00 70.88 95 VAL A C 1
ATOM 734 O O . VAL A 1 95 ? 5.489 11.601 7.683 1.00 70.88 95 VAL A O 1
ATOM 737 N N . THR A 1 96 ? 5.230 12.264 9.807 1.00 76.44 96 THR A N 1
ATOM 738 C CA . THR A 1 96 ? 6.120 11.246 10.386 1.00 76.44 96 THR A CA 1
ATOM 739 C C . THR A 1 96 ? 5.675 9.823 10.045 1.00 76.44 96 THR A C 1
ATOM 741 O O . THR A 1 96 ? 6.484 9.038 9.563 1.00 76.44 96 THR A O 1
ATOM 744 N N . ARG A 1 97 ? 4.384 9.498 10.204 1.00 75.25 97 ARG A N 1
ATOM 745 C CA . ARG A 1 97 ? 3.857 8.165 9.871 1.00 75.25 97 ARG A CA 1
ATOM 746 C C . ARG A 1 97 ? 3.942 7.873 8.380 1.00 75.25 97 ARG A C 1
ATOM 748 O O . ARG A 1 97 ? 4.194 6.735 8.003 1.00 75.25 97 ARG A O 1
ATOM 755 N N . ILE A 1 98 ? 3.724 8.874 7.532 1.00 77.44 98 ILE A N 1
ATOM 756 C CA . ILE A 1 98 ? 3.807 8.670 6.082 1.00 77.44 98 ILE A CA 1
ATOM 757 C C . ILE A 1 98 ? 5.249 8.422 5.664 1.00 77.44 98 ILE A C 1
ATOM 759 O O . ILE A 1 98 ? 5.499 7.502 4.893 1.00 77.44 98 ILE A O 1
ATOM 763 N N . ASN A 1 99 ? 6.201 9.172 6.220 1.00 80.81 99 ASN A N 1
ATOM 764 C CA . ASN A 1 99 ? 7.620 8.926 5.989 1.00 80.81 99 ASN A CA 1
ATOM 765 C C . ASN A 1 99 ? 8.032 7.518 6.442 1.00 80.81 99 ASN A C 1
ATOM 767 O O . ASN A 1 99 ? 8.752 6.839 5.711 1.00 80.81 99 ASN A O 1
ATOM 771 N N . ASP A 1 100 ? 7.524 7.040 7.583 1.00 83.19 100 ASP A N 1
ATOM 772 C CA . ASP A 1 100 ? 7.775 5.670 8.047 1.00 83.19 100 ASP A CA 1
ATOM 773 C C . ASP A 1 100 ? 7.225 4.623 7.066 1.00 83.19 100 ASP A C 1
ATOM 775 O O . ASP A 1 100 ? 7.895 3.636 6.756 1.00 83.19 100 ASP A O 1
ATOM 779 N N . VAL A 1 101 ? 6.007 4.830 6.554 1.00 82.81 101 VAL A N 1
ATOM 780 C CA . VAL A 1 101 ? 5.392 3.944 5.554 1.00 82.81 101 VAL A CA 1
ATOM 781 C C . VAL A 1 101 ? 6.175 3.970 4.241 1.00 82.81 101 VAL A C 1
ATOM 783 O O . VAL A 1 101 ? 6.524 2.910 3.725 1.00 82.81 101 VAL A O 1
ATOM 786 N N . MET A 1 102 ? 6.529 5.154 3.742 1.00 84.44 102 MET A N 1
ATOM 787 C CA . MET A 1 102 ? 7.333 5.326 2.530 1.00 84.44 102 MET A CA 1
ATOM 788 C C . MET A 1 102 ? 8.700 4.650 2.644 1.00 84.44 102 MET A C 1
ATOM 790 O O . MET A 1 102 ? 9.109 3.940 1.724 1.00 84.44 102 MET A O 1
ATOM 794 N N . GLY A 1 103 ? 9.386 4.808 3.779 1.00 87.12 103 GLY A N 1
ATOM 795 C CA . GLY A 1 103 ? 10.671 4.157 4.030 1.00 87.12 103 GLY A CA 1
ATOM 796 C C . GLY A 1 103 ? 10.556 2.632 4.013 1.00 87.12 103 GLY A C 1
ATOM 797 O O . GLY A 1 103 ? 11.372 1.948 3.399 1.00 87.12 103 GLY A O 1
ATOM 798 N N . LYS A 1 104 ? 9.495 2.085 4.610 1.00 86.06 104 LYS A N 1
ATOM 799 C CA . LYS A 1 104 ? 9.231 0.641 4.585 1.00 86.06 104 LYS A CA 1
ATOM 800 C C . LYS A 1 104 ? 8.952 0.119 3.178 1.00 86.06 104 LYS A C 1
ATOM 802 O O . LYS A 1 104 ? 9.510 -0.908 2.803 1.00 86.06 104 LYS A O 1
ATOM 807 N N . ILE A 1 105 ? 8.137 0.829 2.398 1.00 87.56 105 ILE A N 1
ATOM 808 C CA . ILE A 1 105 ? 7.856 0.468 1.002 1.00 87.56 105 ILE A CA 1
ATOM 809 C C . ILE A 1 105 ? 9.148 0.456 0.182 1.00 87.56 105 ILE A C 1
ATOM 811 O O . ILE A 1 105 ? 9.379 -0.476 -0.582 1.00 87.56 105 ILE A O 1
ATOM 815 N N . GLN A 1 106 ? 10.016 1.457 0.360 1.00 89.81 106 GLN A N 1
ATOM 816 C CA . GLN A 1 106 ? 11.301 1.522 -0.340 1.00 89.81 106 GLN A CA 1
ATOM 817 C C . GLN A 1 106 ? 12.204 0.333 -0.010 1.00 89.81 106 GLN A C 1
ATOM 819 O O . GLN A 1 106 ? 12.753 -0.268 -0.930 1.00 89.81 106 GLN A O 1
ATOM 824 N N . ILE A 1 107 ? 12.324 -0.034 1.270 1.00 90.19 107 ILE A N 1
ATOM 825 C CA . ILE A 1 107 ? 13.111 -1.203 1.691 1.00 90.19 107 ILE A CA 1
ATOM 826 C C . ILE A 1 107 ? 12.584 -2.474 1.013 1.00 90.19 107 ILE A C 1
ATOM 828 O O . ILE A 1 107 ? 13.363 -3.216 0.425 1.00 90.19 107 ILE A O 1
ATOM 832 N N . MET A 1 108 ? 11.268 -2.692 1.023 1.00 85.94 108 MET A N 1
ATOM 833 C CA . MET A 1 108 ? 10.665 -3.890 0.426 1.00 85.94 108 MET A CA 1
ATOM 834 C C . MET A 1 108 ? 10.854 -3.946 -1.085 1.00 85.94 108 MET A C 1
ATOM 836 O O . MET A 1 108 ? 11.198 -4.991 -1.623 1.00 85.94 108 MET A O 1
ATOM 840 N N . LEU A 1 109 ? 10.636 -2.833 -1.786 1.00 90.69 109 LEU A N 1
ATOM 841 C CA . LEU A 1 109 ? 10.837 -2.788 -3.232 1.00 90.69 109 LEU A CA 1
ATOM 842 C C . LEU A 1 109 ? 12.305 -3.032 -3.596 1.00 90.69 109 LEU A C 1
ATOM 844 O O . LEU A 1 109 ? 12.556 -3.716 -4.580 1.00 90.69 109 LEU A O 1
ATOM 848 N N . ALA A 1 110 ? 13.255 -2.556 -2.784 1.00 92.50 110 ALA A N 1
ATOM 849 C CA . ALA A 1 110 ? 14.675 -2.843 -2.974 1.00 92.50 110 ALA A CA 1
ATOM 850 C C . ALA A 1 110 ? 15.012 -4.328 -2.739 1.00 92.50 110 ALA A C 1
ATOM 852 O O . ALA A 1 110 ? 15.819 -4.903 -3.468 1.00 92.50 110 ALA A O 1
ATOM 853 N N . GLU A 1 111 ? 14.389 -4.972 -1.748 1.00 91.38 111 GLU A N 1
ATOM 854 C CA . GLU A 1 111 ? 14.516 -6.420 -1.529 1.00 91.38 111 GLU A CA 1
ATOM 855 C C . GLU A 1 111 ? 13.926 -7.217 -2.698 1.00 91.38 111 GLU A C 1
ATOM 857 O O . GLU A 1 111 ? 14.562 -8.146 -3.188 1.00 91.38 111 GLU A O 1
ATOM 862 N N . VAL A 1 112 ? 12.756 -6.818 -3.206 1.00 91.38 112 VAL A N 1
ATOM 863 C CA . VAL A 1 112 ? 12.129 -7.437 -4.383 1.00 91.38 112 VAL A CA 1
ATOM 864 C C . VAL A 1 112 ? 12.975 -7.237 -5.639 1.00 91.38 112 VAL A C 1
ATOM 866 O O . VAL A 1 112 ? 13.155 -8.182 -6.398 1.00 91.38 112 VAL A O 1
ATOM 869 N N . GLU A 1 113 ? 13.515 -6.041 -5.869 1.00 94.12 113 GLU A N 1
ATOM 870 C CA . GLU A 1 113 ? 14.406 -5.758 -6.999 1.00 94.12 113 GLU A CA 1
ATOM 871 C C . GLU A 1 113 ? 15.675 -6.621 -6.946 1.00 94.12 113 GLU A C 1
ATOM 873 O O . GLU A 1 113 ? 16.120 -7.130 -7.975 1.00 94.12 113 GLU A O 1
ATOM 878 N N . ARG A 1 114 ? 16.228 -6.837 -5.747 1.00 94.25 114 ARG A N 1
ATOM 879 C CA . ARG A 1 114 ? 17.409 -7.681 -5.529 1.00 94.25 114 ARG A CA 1
ATOM 880 C C . ARG A 1 114 ? 17.111 -9.171 -5.715 1.00 94.25 114 ARG A C 1
ATOM 882 O O . ARG A 1 114 ? 17.872 -9.856 -6.394 1.00 94.25 114 ARG A O 1
ATOM 889 N N . ASP A 1 115 ? 16.048 -9.669 -5.089 1.00 92.94 115 ASP A N 1
ATOM 890 C CA . ASP A 1 115 ? 15.790 -11.109 -4.951 1.00 92.94 115 ASP A CA 1
ATOM 891 C C . ASP A 1 115 ? 14.892 -11.659 -6.075 1.00 92.94 115 ASP A C 1
ATOM 893 O O . ASP A 1 115 ? 14.966 -12.840 -6.413 1.00 92.94 115 ASP A O 1
ATOM 897 N N . TYR A 1 116 ? 14.077 -10.799 -6.696 1.00 93.38 116 TYR A N 1
ATOM 898 C CA . TYR A 1 116 ? 13.123 -11.130 -7.762 1.00 93.38 116 TYR A CA 1
ATOM 899 C C . TYR A 1 116 ? 13.171 -10.112 -8.925 1.00 93.38 116 TYR A C 1
ATOM 901 O O . TYR A 1 116 ? 12.133 -9.556 -9.313 1.00 93.38 116 TYR A O 1
ATOM 909 N N . PRO A 1 117 ? 14.349 -9.877 -9.537 1.00 95.00 117 PRO A N 1
ATOM 910 C CA . PRO A 1 117 ? 14.553 -8.810 -10.523 1.00 95.00 117 PRO A CA 1
ATOM 911 C C . PRO A 1 117 ? 13.620 -8.912 -11.738 1.00 95.00 117 PRO A C 1
ATOM 913 O O . PRO A 1 117 ? 13.122 -7.898 -12.225 1.00 95.00 117 PRO A O 1
ATOM 916 N N . ASP A 1 118 ? 13.308 -10.129 -12.197 1.00 96.12 118 ASP A N 1
ATOM 917 C CA . ASP A 1 118 ? 12.399 -10.350 -13.331 1.00 96.12 118 ASP A CA 1
ATOM 918 C C . ASP A 1 118 ? 10.956 -9.922 -13.031 1.00 96.12 118 ASP A C 1
ATOM 920 O O . ASP A 1 118 ? 10.244 -9.435 -13.914 1.00 96.12 118 ASP A O 1
ATOM 924 N N . VAL A 1 119 ? 10.500 -10.126 -11.791 1.00 94.25 119 VAL A N 1
ATOM 925 C CA . VAL A 1 119 ? 9.162 -9.713 -11.344 1.00 94.25 119 VAL A CA 1
ATOM 926 C C . VAL A 1 119 ? 9.115 -8.196 -11.243 1.00 94.25 119 VAL A C 1
ATOM 928 O O . VAL A 1 119 ? 8.192 -7.576 -11.773 1.00 94.25 119 VAL A O 1
ATOM 931 N N . TYR A 1 120 ? 10.140 -7.605 -10.628 1.00 95.19 120 TYR A N 1
ATOM 932 C CA . TYR A 1 120 ? 10.261 -6.161 -10.475 1.00 95.19 120 TYR A CA 1
ATOM 933 C C . TYR A 1 120 ? 10.286 -5.442 -11.830 1.00 95.19 120 TYR A C 1
ATOM 935 O O . TYR A 1 120 ? 9.503 -4.521 -12.057 1.00 95.19 120 TYR A O 1
ATOM 943 N N . ALA A 1 121 ? 11.103 -5.914 -12.777 1.00 97.06 121 ALA A N 1
ATOM 944 C CA . ALA A 1 121 ? 11.194 -5.335 -14.115 1.00 97.06 121 ALA A CA 1
ATOM 945 C C . ALA A 1 121 ? 9.853 -5.380 -14.867 1.00 97.06 121 ALA A C 1
ATOM 947 O O . ALA A 1 121 ? 9.465 -4.405 -15.513 1.00 97.06 121 ALA A O 1
ATOM 948 N N . LYS A 1 122 ? 9.104 -6.486 -14.755 1.00 97.06 122 LYS A N 1
ATOM 949 C CA . LYS A 1 122 ? 7.758 -6.599 -15.343 1.00 97.06 122 LYS A CA 1
ATOM 950 C C . LYS A 1 122 ? 6.765 -5.644 -14.685 1.00 97.06 122 LYS A C 1
ATOM 952 O O . LYS A 1 122 ? 5.969 -5.034 -15.393 1.00 97.06 122 LYS A O 1
ATOM 957 N N . ALA A 1 123 ? 6.820 -5.499 -13.362 1.00 95.88 123 ALA A N 1
ATOM 958 C CA . ALA A 1 123 ? 5.951 -4.591 -12.621 1.00 95.88 123 ALA A CA 1
ATOM 959 C C . ALA A 1 123 ? 6.211 -3.120 -12.988 1.00 95.88 123 ALA A C 1
ATOM 961 O O . ALA A 1 123 ? 5.263 -2.387 -13.260 1.00 95.88 123 ALA A O 1
ATOM 962 N N . ILE A 1 124 ? 7.482 -2.715 -13.106 1.00 96.44 124 ILE A N 1
ATOM 963 C CA . ILE A 1 124 ? 7.879 -1.402 -13.642 1.00 96.44 124 ILE A CA 1
ATOM 964 C C . ILE A 1 124 ? 7.385 -1.228 -15.082 1.00 96.44 124 ILE A C 1
ATOM 966 O O . ILE A 1 124 ? 6.873 -0.171 -15.439 1.00 96.44 124 ILE A O 1
ATOM 970 N N . GLY A 1 125 ? 7.479 -2.274 -15.906 1.00 97.12 125 GLY A N 1
ATOM 971 C CA . GLY A 1 125 ? 6.927 -2.269 -17.259 1.00 97.12 125 GLY A CA 1
ATOM 972 C C . GLY A 1 125 ? 5.430 -1.945 -17.294 1.00 97.12 125 GLY A C 1
ATOM 973 O O . GLY A 1 125 ? 5.012 -1.160 -18.139 1.00 97.12 125 GLY A O 1
ATOM 974 N N . LYS A 1 126 ? 4.634 -2.496 -16.364 1.00 96.62 126 LYS A N 1
ATOM 975 C CA . LYS A 1 126 ? 3.206 -2.153 -16.229 1.00 96.62 126 LYS A CA 1
ATOM 976 C C . LYS A 1 126 ? 3.014 -0.719 -15.737 1.00 96.62 126 LYS A C 1
ATOM 978 O O . LYS A 1 126 ? 2.226 0.003 -16.337 1.00 96.62 126 LYS A O 1
ATOM 983 N N . LEU A 1 127 ? 3.768 -0.303 -14.716 1.00 94.81 127 LEU A N 1
ATOM 984 C CA . LEU A 1 127 ? 3.709 1.049 -14.148 1.00 94.81 127 LEU A CA 1
ATOM 985 C C . LEU A 1 127 ? 3.956 2.138 -15.199 1.00 94.81 127 LEU A C 1
ATOM 987 O O . LEU A 1 127 ? 3.209 3.103 -15.280 1.00 94.81 127 LEU A O 1
ATOM 991 N N . ASN A 1 128 ? 4.956 1.937 -16.061 1.00 93.69 128 ASN A N 1
ATOM 992 C CA . ASN A 1 128 ? 5.289 2.868 -17.142 1.00 93.69 128 ASN A CA 1
ATOM 993 C C . ASN A 1 128 ? 4.167 3.030 -18.182 1.00 93.69 128 ASN A C 1
ATOM 995 O O . ASN A 1 128 ? 4.193 3.982 -18.960 1.00 93.69 128 ASN A O 1
ATOM 999 N N . VAL A 1 129 ? 3.228 2.082 -18.249 1.00 94.25 129 VAL A N 1
ATOM 1000 C CA . VAL A 1 129 ? 2.047 2.166 -19.118 1.00 94.25 129 VAL A CA 1
ATOM 1001 C C . VAL A 1 129 ? 0.889 2.817 -18.372 1.00 94.25 129 VAL A C 1
ATOM 1003 O O . VAL A 1 129 ? 0.215 3.672 -18.938 1.00 94.25 129 VAL A O 1
ATOM 1006 N N . GLN A 1 130 ? 0.646 2.393 -17.130 1.00 91.56 130 GLN A N 1
ATOM 1007 C CA . GLN A 1 130 ? -0.426 2.909 -16.284 1.00 91.56 130 GLN A CA 1
ATOM 1008 C C . GLN A 1 130 ? -0.234 2.540 -14.808 1.00 91.56 130 GLN A C 1
ATOM 1010 O O . GLN A 1 130 ? 0.377 1.519 -14.463 1.00 91.56 130 GLN A O 1
ATOM 1015 N N . ALA A 1 131 ? -0.868 3.322 -13.936 1.00 90.06 131 ALA A N 1
ATOM 1016 C CA . ALA A 1 131 ? -1.039 2.962 -12.540 1.00 90.06 131 ALA A CA 1
ATOM 1017 C C . ALA A 1 131 ? -1.917 1.707 -12.396 1.00 90.06 131 ALA A C 1
ATOM 1019 O O . ALA A 1 131 ? -2.743 1.359 -13.252 1.00 90.06 131 ALA A O 1
ATOM 1020 N N . HIS A 1 132 ? -1.717 0.997 -11.290 1.00 89.62 132 HIS A N 1
ATOM 1021 C CA . HIS A 1 132 ? -2.604 -0.083 -10.889 1.00 89.62 132 HIS A CA 1
ATOM 1022 C C . HIS A 1 132 ? -4.021 0.477 -10.664 1.00 89.62 132 HIS A C 1
ATOM 1024 O O . HIS A 1 132 ? -4.134 1.492 -9.984 1.00 89.62 132 HIS A O 1
ATOM 1030 N N . PRO A 1 133 ? -5.107 -0.188 -11.111 1.00 87.31 133 PRO A N 1
ATOM 1031 C CA . PRO A 1 133 ? -6.479 0.336 -11.009 1.00 87.31 133 PRO A CA 1
ATOM 1032 C C . PRO A 1 133 ? -6.954 0.714 -9.597 1.00 87.31 133 PRO A C 1
ATOM 1034 O O . PRO A 1 133 ? -7.893 1.482 -9.446 1.00 87.31 133 PRO A O 1
ATOM 1037 N N . LEU A 1 134 ? -6.315 0.167 -8.558 1.00 81.69 134 LEU A N 1
ATOM 1038 C CA . LEU A 1 134 ? -6.571 0.540 -7.155 1.00 81.69 134 LEU A CA 1
ATOM 1039 C C . LEU A 1 134 ? -6.050 1.940 -6.789 1.00 81.69 134 LEU A C 1
ATOM 1041 O O . LEU A 1 134 ? -6.418 2.459 -5.742 1.00 81.69 134 LEU A O 1
ATOM 1045 N N . TRP A 1 135 ? -5.175 2.508 -7.616 1.00 82.06 135 TRP A N 1
ATOM 1046 C CA . TRP A 1 135 ? -4.443 3.752 -7.379 1.00 82.06 135 TRP A CA 1
ATOM 1047 C C . TRP A 1 135 ? -4.469 4.692 -8.597 1.00 82.06 135 TRP A C 1
ATOM 1049 O O . TRP A 1 135 ? -3.691 5.638 -8.652 1.00 82.06 135 TRP A O 1
ATOM 1059 N N . ASP A 1 136 ? -5.334 4.413 -9.575 1.00 75.88 136 ASP A N 1
ATOM 1060 C CA . ASP A 1 136 ? -5.441 5.139 -10.852 1.00 75.88 136 ASP A CA 1
ATOM 1061 C C . ASP A 1 136 ? -6.333 6.397 -10.762 1.00 75.88 136 ASP A C 1
ATOM 1063 O O . ASP A 1 136 ? -6.420 7.172 -11.708 1.00 75.88 136 ASP A O 1
ATOM 1067 N N . ASP A 1 137 ? -6.998 6.630 -9.623 1.00 69.69 1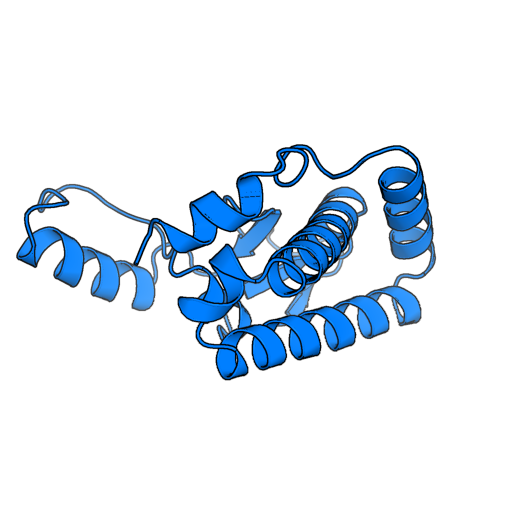37 ASP A N 1
ATOM 1068 C CA . ASP A 1 137 ? -7.761 7.860 -9.362 1.00 69.69 137 ASP A CA 1
ATOM 1069 C C . ASP A 1 137 ? -6.926 8.862 -8.541 1.00 69.69 137 ASP A C 1
ATOM 1071 O O . ASP A 1 137 ? -6.286 8.496 -7.550 1.00 69.69 137 ASP A O 1
ATOM 1075 N N . GLU A 1 138 ? -6.982 10.147 -8.902 1.00 57.44 138 GLU A N 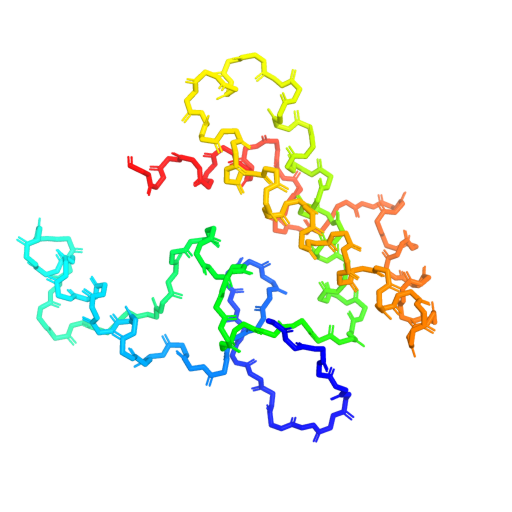1
ATOM 1076 C CA . GLU A 1 138 ? -6.355 11.260 -8.176 1.00 57.44 138 GLU A CA 1
ATOM 1077 C C . GLU A 1 138 ? -6.843 11.388 -6.723 1.00 57.44 138 GLU A C 1
ATOM 1079 O O . GLU A 1 138 ? -6.160 12.020 -5.906 1.00 57.44 138 GLU A O 1
ATOM 1084 N N . ASN A 1 139 ? -8.000 10.792 -6.404 1.00 57.53 139 ASN A N 1
ATOM 1085 C CA . ASN A 1 139 ? -8.557 10.701 -5.053 1.00 57.53 139 ASN A CA 1
ATOM 1086 C C . ASN A 1 139 ? -8.244 9.382 -4.337 1.00 57.53 139 ASN A C 1
ATOM 1088 O O . ASN A 1 139 ? -8.507 9.291 -3.144 1.00 57.53 139 ASN A O 1
ATOM 1092 N N . SER A 1 140 ? -7.615 8.391 -4.982 1.00 64.19 140 SER A N 1
ATOM 1093 C CA . SER A 1 140 ? -7.360 7.066 -4.374 1.00 64.19 140 SER A CA 1
ATOM 1094 C C . SER A 1 140 ? -6.599 7.155 -3.050 1.00 64.19 140 SER A C 1
ATOM 1096 O O . SER A 1 140 ? -6.732 6.308 -2.170 1.00 64.19 140 SER A O 1
ATOM 1098 N N . VAL A 1 141 ? -5.768 8.190 -2.909 1.00 60.28 141 VAL A N 1
ATOM 1099 C CA . VAL A 1 141 ? -5.015 8.463 -1.686 1.00 60.28 141 VAL A CA 1
ATOM 1100 C C . VAL A 1 141 ? -5.747 9.431 -0.758 1.00 60.28 141 VAL A C 1
ATOM 1102 O O . VAL A 1 141 ? -5.597 9.311 0.452 1.00 60.28 141 VAL A O 1
ATOM 1105 N N . ALA A 1 142 ? -6.604 10.310 -1.285 1.00 58.16 142 ALA A N 1
ATOM 1106 C CA . ALA A 1 142 ? -7.525 11.113 -0.478 1.00 58.16 142 ALA A CA 1
ATOM 1107 C C . ALA A 1 142 ? -8.543 10.234 0.272 1.00 58.16 142 ALA A C 1
ATOM 1109 O O . ALA A 1 142 ? -8.761 10.434 1.463 1.00 58.16 142 ALA A O 1
ATOM 1110 N N . ASP A 1 143 ? -9.042 9.177 -0.368 1.00 57.81 143 ASP A N 1
ATOM 1111 C CA . ASP A 1 143 ? -9.942 8.188 0.233 1.00 57.81 143 ASP A CA 1
ATOM 1112 C C . ASP A 1 143 ? -9.286 7.408 1.387 1.00 57.81 143 ASP A C 1
ATOM 1114 O O . ASP A 1 143 ? -9.970 6.915 2.283 1.00 57.81 143 ASP A O 1
ATOM 1118 N N . LEU A 1 144 ? -7.950 7.313 1.421 1.00 58.19 144 LEU A N 1
ATOM 1119 C CA . LEU A 1 144 ? -7.215 6.768 2.572 1.00 58.19 144 LEU A CA 1
ATOM 1120 C C . LEU A 1 144 ? -7.196 7.726 3.772 1.00 58.19 144 LEU A C 1
ATOM 1122 O O . LEU A 1 144 ? -6.898 7.304 4.895 1.00 58.19 144 LEU A O 1
ATOM 1126 N N . TYR A 1 145 ? -7.462 9.010 3.533 1.00 55.25 145 TYR A N 1
ATOM 1127 C CA . TYR A 1 145 ? -7.430 10.086 4.520 1.00 55.25 145 TYR A CA 1
ATOM 1128 C C . TYR A 1 145 ? -8.817 10.460 5.056 1.00 55.25 145 TYR A C 1
ATOM 1130 O O . TYR A 1 145 ? -8.891 11.008 6.151 1.00 55.25 145 TYR A O 1
ATOM 1138 N N . ASP A 1 146 ? -9.900 10.096 4.366 1.00 47.34 146 ASP A N 1
ATOM 1139 C CA . ASP A 1 146 ? -11.276 10.307 4.848 1.00 47.34 146 ASP A CA 1
ATOM 1140 C C . ASP A 1 146 ? -11.745 9.243 5.866 1.00 47.34 146 ASP A C 1
ATOM 1142 O O . ASP A 1 146 ? -12.824 9.355 6.444 1.00 47.34 146 ASP A O 1
ATOM 1146 N N . ILE A 1 147 ? -10.931 8.213 6.139 1.00 44.41 147 ILE A N 1
ATOM 1147 C CA . ILE A 1 147 ? -11.204 7.166 7.151 1.00 44.41 147 ILE A CA 1
ATOM 1148 C C . ILE A 1 147 ? -10.541 7.503 8.507 1.00 44.41 147 ILE A C 1
ATOM 1150 O O . ILE A 1 147 ? -10.142 6.605 9.255 1.00 44.41 147 ILE A O 1
ATOM 1154 N N . TRP A 1 148 ? -10.398 8.793 8.827 1.00 37.69 148 TRP A N 1
ATOM 1155 C CA . TRP A 1 148 ? -9.896 9.279 10.120 1.00 37.69 148 TRP A CA 1
ATOM 1156 C C . TRP A 1 148 ? -10.976 10.013 10.910 1.00 37.69 148 TRP A C 1
ATOM 1158 O O . TRP A 1 148 ? -11.584 10.956 10.362 1.00 37.69 148 TRP A O 1
#